Protein AF-A0A8X6I273-F1 (afdb_monomer_lite)

Radius of gyration: 18.35 Å; chains: 1; bounding box: 44×30×43 Å

Organism: Trichonephila clavata (NCBI:txid2740835)

Sequence (80 aa):
MIKGFYAYVYFTGEPPIRTYGCTKCSATFTRRYNLLRHAEKHKEIKELHACNFCNRTFSRKDSLKLHMKSHFDTMQNEEK

Structure (mmCIF, N/CA/C/O backbone):
data_AF-A0A8X6I273-F1
#
_entry.id   AF-A0A8X6I273-F1
#
loop_
_atom_site.group_PDB
_atom_site.id
_atom_site.type_symbol
_atom_site.label_atom_id
_atom_site.label_alt_id
_atom_site.label_comp_id
_atom_site.label_asym_id
_atom_site.label_entity_id
_atom_site.label_seq_id
_atom_site.pdbx_PDB_ins_code
_atom_site.Cartn_x
_atom_site.Cartn_y
_atom_site.Cartn_z
_atom_site.occupancy
_atom_site.B_iso_or_equiv
_atom_site.auth_seq_id
_atom_site.auth_comp_id
_atom_site.auth_asym_id
_atom_site.auth_atom_id
_atom_site.pdbx_PDB_model_num
ATOM 1 N N . MET A 1 1 ? -3.826 -17.422 -12.474 1.00 42.88 1 MET A N 1
ATOM 2 C CA . MET A 1 1 ? -2.374 -17.169 -12.308 1.00 42.88 1 MET A CA 1
ATOM 3 C C . MET A 1 1 ? -2.068 -15.767 -12.823 1.00 42.88 1 MET A C 1
ATOM 5 O O . MET A 1 1 ? -2.405 -15.482 -13.964 1.00 42.88 1 MET A O 1
ATOM 9 N N . ILE A 1 2 ? -1.520 -14.870 -11.997 1.00 47.06 2 ILE A N 1
ATOM 10 C CA . ILE A 1 2 ? -1.194 -13.495 -12.420 1.00 47.06 2 ILE A CA 1
ATOM 11 C C . ILE A 1 2 ? 0.171 -13.545 -13.116 1.00 47.06 2 ILE A C 1
ATOM 13 O O . ILE A 1 2 ? 1.188 -13.769 -12.463 1.00 47.06 2 ILE A O 1
ATOM 17 N N . LYS A 1 3 ? 0.185 -13.409 -14.446 1.00 51.06 3 LYS A N 1
ATOM 18 C CA . LYS A 1 3 ? 1.415 -13.366 -15.245 1.00 51.06 3 LYS A CA 1
ATOM 19 C C . LYS A 1 3 ? 2.012 -11.962 -15.113 1.00 51.06 3 LYS A C 1
ATOM 21 O O . LYS A 1 3 ? 1.415 -11.002 -15.587 1.00 51.06 3 LYS A O 1
ATOM 26 N N . GLY A 1 4 ? 3.130 -11.840 -14.403 1.00 56.28 4 GLY A N 1
ATOM 27 C CA . GLY A 1 4 ? 3.999 -10.663 -14.460 1.00 56.28 4 GLY A CA 1
ATOM 28 C C . GLY A 1 4 ? 5.092 -10.895 -15.499 1.00 56.28 4 GLY A C 1
ATOM 29 O O . GLY A 1 4 ? 5.523 -12.034 -15.675 1.00 56.28 4 GLY A O 1
ATOM 30 N N . PHE A 1 5 ? 5.527 -9.841 -16.179 1.00 67.56 5 PHE A N 1
ATOM 31 C CA . PHE A 1 5 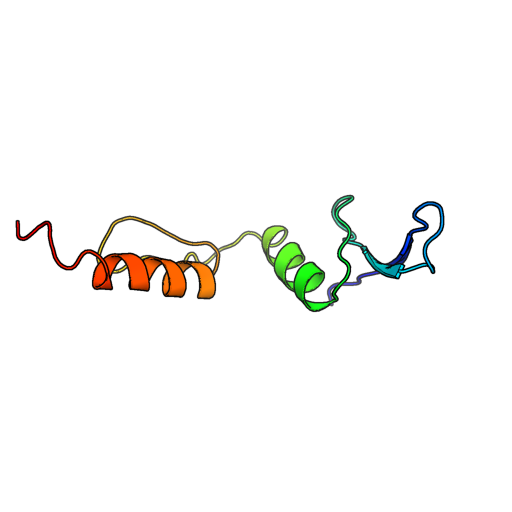? 6.685 -9.880 -17.075 1.00 67.56 5 PHE A CA 1
ATOM 32 C C . PHE A 1 5 ? 7.884 -9.208 -16.392 1.00 67.56 5 PHE A C 1
ATOM 34 O O . PHE A 1 5 ? 7.721 -8.276 -15.599 1.00 67.56 5 PHE A O 1
ATOM 41 N N . TYR A 1 6 ? 9.079 -9.728 -16.665 1.00 68.94 6 TYR A N 1
ATOM 42 C CA . TYR A 1 6 ? 10.338 -9.179 -16.176 1.00 68.94 6 TYR A CA 1
ATOM 43 C C . TYR A 1 6 ? 10.860 -8.146 -17.170 1.00 68.94 6 TYR A C 1
ATOM 45 O O . TYR A 1 6 ? 11.168 -8.507 -18.299 1.00 68.94 6 TYR A O 1
ATOM 53 N N . ALA A 1 7 ? 11.012 -6.897 -16.743 1.00 68.12 7 ALA A N 1
ATOM 54 C CA . ALA A 1 7 ? 11.612 -5.844 -17.555 1.00 68.12 7 ALA A CA 1
ATOM 55 C C . ALA A 1 7 ? 12.973 -5.440 -16.980 1.00 68.12 7 ALA A C 1
ATOM 57 O O . ALA A 1 7 ? 13.198 -5.533 -15.773 1.00 68.12 7 ALA A O 1
ATOM 58 N N . TYR A 1 8 ? 13.871 -4.955 -17.827 1.00 67.06 8 TYR A N 1
ATOM 59 C CA . TYR A 1 8 ? 15.081 -4.260 -17.398 1.00 67.06 8 TYR A CA 1
ATOM 60 C C . TYR A 1 8 ? 14.914 -2.790 -17.751 1.00 67.06 8 TYR A C 1
ATOM 62 O O . TYR A 1 8 ? 14.531 -2.471 -18.875 1.00 67.06 8 TYR A O 1
ATOM 70 N N . VAL A 1 9 ? 15.152 -1.909 -16.784 1.00 67.31 9 VAL A N 1
ATOM 71 C CA . VAL A 1 9 ? 15.153 -0.461 -17.017 1.00 67.31 9 VAL A CA 1
ATOM 72 C C . VAL A 1 9 ? 16.567 0.065 -16.817 1.00 67.31 9 VAL A C 1
ATOM 74 O O . VAL A 1 9 ? 17.278 -0.369 -15.907 1.00 67.31 9 VAL A O 1
ATOM 77 N N . TYR A 1 10 ? 16.973 0.964 -17.708 1.00 64.56 10 TYR A N 1
ATOM 78 C CA . TYR A 1 10 ? 18.307 1.548 -17.757 1.00 64.56 10 TYR A CA 1
ATOM 79 C C . TYR A 1 10 ? 18.189 3.008 -17.324 1.00 64.56 10 TYR A C 1
ATOM 81 O O . TYR A 1 10 ? 17.547 3.803 -18.008 1.00 64.56 10 TYR A O 1
ATOM 89 N N . PHE A 1 11 ? 18.779 3.348 -16.183 1.00 62.94 11 PHE A N 1
ATOM 90 C CA . PHE A 1 11 ? 18.973 4.734 -15.765 1.00 62.94 11 PHE A CA 1
ATOM 91 C C . PHE A 1 11 ? 20.423 5.110 -16.078 1.00 62.94 11 PHE A C 1
ATOM 93 O O . PHE A 1 11 ? 21.327 4.288 -15.925 1.00 62.94 11 PHE A O 1
ATOM 100 N N . THR A 1 12 ? 20.646 6.307 -16.619 1.00 64.50 12 THR A N 1
ATOM 101 C CA . THR A 1 12 ? 21.950 6.740 -17.144 1.00 64.50 12 THR A CA 1
ATOM 102 C C . THR A 1 12 ? 23.043 6.620 -16.080 1.00 64.50 12 THR A C 1
ATOM 104 O O . THR A 1 12 ? 23.038 7.376 -15.113 1.00 64.50 12 THR A O 1
ATOM 107 N N . GLY A 1 13 ? 23.977 5.683 -16.278 1.00 68.38 13 GLY A N 1
ATOM 108 C CA . GLY A 1 13 ? 25.154 5.482 -15.424 1.00 68.38 13 GLY A CA 1
ATOM 109 C C . GLY A 1 13 ? 25.043 4.381 -14.362 1.00 68.38 13 GLY A C 1
ATOM 110 O O . GLY A 1 13 ? 26.045 4.092 -13.715 1.00 68.38 13 GLY A O 1
ATOM 111 N N . GLU A 1 14 ? 23.884 3.732 -14.199 1.00 69.62 14 GLU A N 1
ATOM 112 C CA . GLU A 1 14 ? 23.680 2.662 -13.209 1.00 69.62 14 GLU A CA 1
ATOM 113 C C . GLU A 1 14 ? 23.487 1.278 -13.859 1.00 69.62 14 GLU A C 1
ATOM 115 O O . GLU A 1 14 ? 22.969 1.176 -14.978 1.00 69.62 14 GLU A O 1
ATOM 120 N N . PRO A 1 15 ? 23.887 0.183 -13.178 1.00 74.75 15 PRO A N 1
ATOM 121 C CA . PRO A 1 15 ? 23.645 -1.168 -13.669 1.00 74.75 15 PRO A CA 1
ATOM 122 C C . PRO A 1 15 ? 22.139 -1.423 -13.848 1.00 74.75 15 PRO A C 1
ATOM 124 O O . PRO A 1 15 ? 21.330 -0.971 -13.033 1.00 74.75 15 PRO A O 1
ATOM 127 N N . PRO A 1 16 ? 21.737 -2.170 -14.893 1.00 75.62 16 PRO A N 1
ATOM 128 C CA . PRO A 1 16 ? 20.332 -2.372 -15.212 1.00 75.62 16 PRO A CA 1
ATOM 129 C C . PRO A 1 16 ? 19.611 -3.057 -14.055 1.00 75.62 16 PRO A C 1
ATOM 131 O O . PRO A 1 16 ? 19.963 -4.165 -13.637 1.00 75.62 16 PRO A O 1
ATOM 134 N N . ILE A 1 17 ? 18.553 -2.418 -13.561 1.00 81.25 17 ILE A N 1
ATOM 135 C CA . ILE A 1 17 ? 17.739 -2.988 -12.494 1.00 81.25 17 ILE A CA 1
ATOM 136 C C . ILE A 1 17 ? 16.639 -3.857 -13.099 1.00 81.25 17 ILE A C 1
ATOM 138 O O . ILE A 1 17 ? 15.877 -3.446 -13.980 1.00 81.25 17 ILE A O 1
ATOM 142 N N . ARG A 1 18 ? 16.542 -5.096 -12.609 1.00 83.88 18 ARG A N 1
ATOM 143 C CA . ARG A 1 18 ? 15.426 -5.977 -12.949 1.00 83.88 18 ARG A CA 1
ATOM 144 C C . ARG A 1 18 ? 14.166 -5.468 -12.257 1.00 83.88 18 ARG A C 1
ATOM 146 O O . ARG A 1 18 ? 14.130 -5.285 -11.042 1.00 83.88 18 ARG A O 1
ATOM 153 N N . THR A 1 19 ? 13.111 -5.309 -13.035 1.00 88.00 19 THR A N 1
ATOM 154 C CA . THR A 1 19 ? 11.803 -4.848 -12.589 1.00 88.00 19 THR A CA 1
ATOM 155 C C . THR A 1 19 ? 10.700 -5.815 -13.009 1.00 88.00 19 THR A C 1
ATOM 157 O O . THR A 1 19 ? 10.891 -6.738 -13.802 1.00 88.00 19 THR A O 1
ATOM 160 N N . TYR A 1 20 ? 9.535 -5.623 -12.408 1.00 88.56 20 TYR A N 1
ATOM 161 C CA . TYR A 1 20 ? 8.346 -6.444 -12.531 1.00 88.56 20 TYR A CA 1
ATOM 162 C C . TYR A 1 20 ? 7.216 -5.558 -13.051 1.00 88.56 20 TYR A C 1
ATOM 164 O O . TYR A 1 20 ? 6.769 -4.652 -12.342 1.00 88.56 20 TYR A O 1
ATOM 172 N N . GLY A 1 21 ? 6.772 -5.809 -14.280 1.00 88.94 21 GLY A N 1
ATOM 173 C CA . GLY A 1 21 ? 5.704 -5.049 -14.928 1.00 88.94 21 GLY A CA 1
ATOM 174 C C . GLY A 1 21 ? 4.318 -5.626 -14.646 1.00 88.94 21 GLY A C 1
ATOM 175 O O . GLY A 1 21 ? 4.136 -6.849 -14.593 1.00 88.94 21 GLY A O 1
ATOM 176 N N . CYS A 1 22 ? 3.328 -4.747 -14.483 1.00 89.06 22 CYS A N 1
ATOM 177 C CA . CYS A 1 22 ? 1.921 -5.132 -14.496 1.00 89.06 22 CYS A CA 1
ATOM 178 C C . CYS A 1 22 ? 1.445 -5.388 -15.931 1.00 89.06 22 CYS A C 1
ATOM 180 O O . CYS A 1 22 ? 1.821 -4.688 -16.858 1.00 89.06 22 CYS A O 1
ATOM 182 N N . THR A 1 23 ? 0.592 -6.394 -16.121 1.00 86.69 23 THR A N 1
ATOM 183 C CA . THR A 1 23 ? 0.010 -6.724 -17.435 1.00 86.69 23 THR A CA 1
ATOM 184 C C . THR A 1 23 ? -1.320 -6.027 -17.707 1.00 86.69 23 THR A C 1
ATOM 186 O O . THR A 1 23 ? -1.855 -6.136 -18.805 1.00 86.69 23 THR A O 1
ATOM 189 N N . LYS A 1 24 ? -1.877 -5.332 -16.709 1.00 87.31 24 LYS A N 1
ATOM 190 C CA . LYS A 1 24 ? -3.148 -4.598 -16.812 1.00 87.31 24 LYS A CA 1
ATOM 191 C C . LYS A 1 24 ? -2.962 -3.085 -16.931 1.00 87.31 24 LYS A C 1
ATOM 193 O O . LYS A 1 24 ? -3.892 -2.399 -17.332 1.00 87.31 24 LYS A O 1
ATOM 198 N N . CYS A 1 25 ? -1.784 -2.565 -16.597 1.00 88.50 25 CYS A N 1
ATOM 199 C CA . CYS A 1 25 ? -1.433 -1.154 -16.740 1.00 88.50 25 CYS A CA 1
ATOM 200 C C . CYS A 1 25 ? 0.089 -0.992 -16.854 1.00 88.50 25 CYS A C 1
ATOM 202 O O . CYS A 1 25 ? 0.832 -1.938 -16.609 1.00 88.50 25 CYS A O 1
ATOM 204 N N . SER A 1 26 ? 0.565 0.219 -17.139 1.00 88.44 26 SER A N 1
ATOM 205 C CA . SER A 1 26 ? 1.994 0.516 -17.340 1.00 88.44 26 SER A CA 1
ATOM 206 C C . SER A 1 26 ? 2.826 0.604 -16.047 1.00 88.44 26 SER A C 1
ATOM 208 O O . SER A 1 26 ? 3.948 1.108 -16.058 1.00 88.44 26 SER A O 1
ATOM 210 N N . ALA A 1 27 ? 2.290 0.152 -14.908 1.00 88.06 27 ALA A N 1
ATOM 211 C CA . ALA A 1 27 ? 2.989 0.222 -13.629 1.00 88.06 27 ALA A CA 1
ATOM 212 C C . ALA A 1 27 ? 4.130 -0.804 -13.552 1.00 88.06 27 ALA A C 1
ATOM 214 O O . ALA A 1 27 ? 3.945 -1.989 -13.841 1.00 88.06 27 ALA A O 1
ATOM 215 N N . THR A 1 28 ? 5.294 -0.347 -13.087 1.00 90.62 28 THR A N 1
ATOM 216 C CA . THR A 1 28 ? 6.516 -1.150 -12.971 1.00 90.62 28 THR A CA 1
ATOM 217 C C . THR A 1 28 ? 7.065 -1.081 -11.548 1.00 90.62 28 THR A C 1
ATOM 219 O O . THR A 1 28 ? 7.015 -0.036 -10.902 1.00 90.62 28 THR A O 1
ATOM 222 N N . PHE A 1 29 ? 7.578 -2.202 -11.038 1.00 89.38 29 PHE A N 1
ATOM 223 C CA . PHE A 1 29 ? 8.025 -2.334 -9.650 1.00 89.38 29 PHE A CA 1
ATOM 224 C C . PHE A 1 29 ? 9.404 -2.980 -9.568 1.00 89.38 29 PHE A C 1
ATOM 226 O O . PHE A 1 29 ? 9.678 -3.952 -10.257 1.00 89.38 29 PHE A O 1
ATOM 233 N N . THR A 1 30 ? 10.259 -2.534 -8.653 1.00 90.56 30 THR A N 1
ATOM 234 C CA . THR A 1 30 ? 11.583 -3.150 -8.425 1.00 90.56 30 THR A CA 1
ATOM 235 C C . THR A 1 30 ? 11.513 -4.480 -7.670 1.00 90.56 30 THR A C 1
ATOM 237 O O . THR A 1 30 ? 12.457 -5.264 -7.684 1.00 90.56 30 THR A O 1
ATOM 240 N N . ARG A 1 31 ? 10.386 -4.776 -7.005 1.00 89.12 31 ARG A N 1
ATOM 241 C CA . ARG A 1 31 ? 10.205 -5.994 -6.199 1.00 89.12 31 ARG A CA 1
ATOM 242 C C . ARG A 1 31 ? 8.924 -6.734 -6.575 1.00 89.12 31 ARG A C 1
ATOM 244 O O . ARG A 1 31 ? 7.864 -6.122 -6.699 1.00 89.12 31 ARG A O 1
ATOM 251 N N . ARG A 1 32 ? 8.998 -8.068 -6.652 1.00 87.50 32 ARG A N 1
ATOM 252 C CA . ARG A 1 32 ? 7.867 -8.941 -7.021 1.00 87.50 32 ARG A CA 1
ATOM 253 C C . ARG A 1 32 ? 6.650 -8.759 -6.116 1.00 87.50 32 ARG A C 1
ATOM 255 O O . ARG A 1 32 ? 5.531 -8.682 -6.610 1.00 87.50 32 ARG A O 1
ATOM 262 N N . TYR A 1 33 ? 6.855 -8.676 -4.800 1.00 88.69 33 TYR A N 1
ATOM 263 C CA . TYR A 1 33 ? 5.743 -8.538 -3.853 1.00 88.69 33 TYR A CA 1
ATOM 264 C C . TYR A 1 33 ? 4.967 -7.226 -4.057 1.00 88.69 33 TYR A C 1
ATOM 266 O O . TYR A 1 33 ? 3.756 -7.195 -3.855 1.00 88.69 33 TYR A O 1
ATOM 274 N N . ASN A 1 34 ? 5.635 -6.159 -4.517 1.00 91.12 34 ASN A N 1
ATOM 275 C CA . ASN A 1 34 ? 4.977 -4.892 -4.827 1.00 91.12 34 ASN A CA 1
ATOM 276 C C . ASN A 1 34 ? 4.065 -5.021 -6.048 1.00 91.12 34 ASN A C 1
ATOM 278 O O . ASN A 1 34 ? 2.947 -4.513 -6.006 1.00 91.12 34 ASN A O 1
ATOM 282 N N . LEU A 1 35 ? 4.505 -5.744 -7.086 1.00 91.06 35 LEU A N 1
ATOM 283 C CA . LEU A 1 35 ? 3.661 -6.062 -8.239 1.00 91.06 35 LEU A CA 1
ATOM 284 C C . LEU A 1 35 ? 2.445 -6.902 -7.826 1.00 91.06 35 LEU A C 1
ATOM 286 O O . LEU A 1 35 ? 1.333 -6.602 -8.247 1.00 91.06 35 LEU A O 1
ATOM 290 N N . LEU A 1 36 ? 2.641 -7.937 -7.002 1.00 88.06 36 LEU A N 1
ATOM 291 C CA . LEU A 1 36 ? 1.542 -8.798 -6.548 1.00 88.06 36 LEU A CA 1
ATOM 292 C C . LEU A 1 36 ? 0.481 -7.995 -5.796 1.00 88.06 36 LEU A C 1
ATOM 294 O O . LEU A 1 36 ? -0.691 -8.055 -6.151 1.00 88.06 36 LEU A O 1
ATOM 298 N N . ARG A 1 37 ? 0.914 -7.174 -4.838 1.00 88.19 37 ARG A N 1
ATOM 299 C CA . ARG A 1 37 ? 0.042 -6.266 -4.090 1.00 88.19 37 ARG A CA 1
ATOM 300 C C . ARG A 1 37 ? -0.650 -5.243 -4.988 1.00 88.19 37 ARG A C 1
ATOM 302 O O . ARG A 1 37 ? -1.812 -4.913 -4.799 1.00 88.19 37 ARG A O 1
ATOM 309 N N . HIS A 1 38 ? 0.065 -4.694 -5.965 1.00 90.00 38 HIS A N 1
ATOM 310 C CA . HIS A 1 38 ? -0.537 -3.788 -6.936 1.00 90.00 38 HIS A CA 1
ATOM 311 C C . HIS A 1 38 ? -1.627 -4.491 -7.755 1.00 90.00 38 HIS A C 1
ATOM 313 O O . HIS A 1 38 ? -2.690 -3.917 -7.967 1.00 90.00 38 HIS A O 1
ATOM 319 N N . ALA A 1 39 ? -1.392 -5.739 -8.166 1.00 87.12 39 ALA A N 1
ATOM 320 C CA . ALA A 1 39 ? -2.345 -6.518 -8.944 1.00 87.12 39 ALA A CA 1
ATOM 321 C C . ALA A 1 39 ? -3.640 -6.841 -8.181 1.00 87.12 39 ALA A C 1
ATOM 323 O O . ALA A 1 39 ? -4.662 -7.086 -8.817 1.00 87.12 39 ALA A 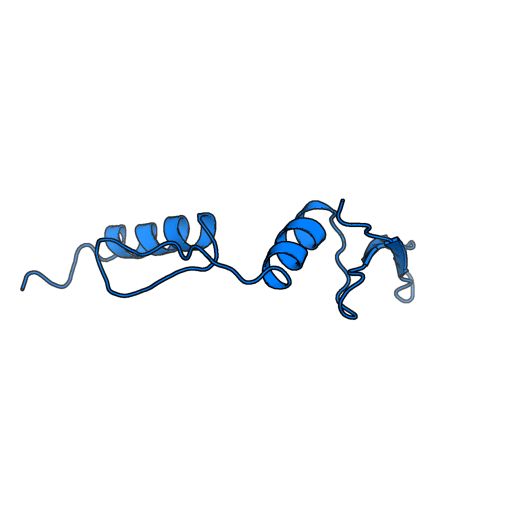O 1
ATOM 324 N N . GLU A 1 40 ? -3.629 -6.799 -6.846 1.00 84.69 40 GLU A N 1
ATOM 325 C CA . GLU A 1 40 ? -4.849 -6.898 -6.034 1.00 84.69 40 GLU A CA 1
ATOM 326 C C . GLU A 1 40 ? -5.799 -5.725 -6.270 1.00 84.69 40 GLU A C 1
ATOM 328 O O . GLU A 1 40 ? -7.000 -5.924 -6.191 1.00 84.69 40 GLU A O 1
ATOM 333 N N . LYS A 1 41 ? -5.296 -4.539 -6.642 1.00 83.69 41 LYS A N 1
ATOM 334 C CA . LYS A 1 41 ? -6.143 -3.379 -6.975 1.00 83.69 41 LYS A CA 1
ATOM 335 C C . LYS A 1 41 ? -6.890 -3.529 -8.298 1.00 83.69 41 LYS A C 1
ATOM 337 O O . LYS A 1 41 ? -7.897 -2.868 -8.500 1.00 83.69 41 LYS A O 1
ATOM 342 N N . HIS A 1 42 ? -6.369 -4.355 -9.207 1.00 85.38 42 HIS A N 1
ATOM 343 C CA . HIS A 1 42 ? -7.041 -4.680 -10.472 1.00 85.38 42 HIS A CA 1
ATOM 344 C C . HIS A 1 42 ? -8.128 -5.737 -10.292 1.00 85.38 42 HIS A C 1
ATOM 346 O O . HIS A 1 42 ? -8.942 -5.935 -11.188 1.00 85.38 42 HIS A O 1
ATOM 352 N N . LYS A 1 43 ? -8.121 -6.447 -9.162 1.00 79.25 43 LYS A N 1
ATOM 353 C CA . LYS A 1 43 ? -9.267 -7.240 -8.735 1.00 79.25 43 LYS A CA 1
ATOM 354 C C . LYS A 1 43 ? -10.207 -6.272 -8.031 1.00 79.25 43 LYS A C 1
ATOM 356 O O . LYS A 1 43 ? -9.746 -5.474 -7.222 1.00 79.25 43 LYS A O 1
ATOM 361 N N . GLU A 1 44 ? -11.495 -6.319 -8.340 1.00 70.31 44 GLU A N 1
ATOM 362 C CA . GLU A 1 44 ? -12.492 -5.568 -7.577 1.00 70.31 44 GLU A CA 1
ATOM 363 C C . GLU A 1 44 ? -12.322 -5.927 -6.095 1.00 70.31 44 GLU A C 1
ATOM 365 O O . GLU A 1 44 ? -12.503 -7.084 -5.702 1.00 70.31 44 GLU A O 1
ATOM 370 N N . ILE A 1 45 ? -11.849 -4.968 -5.291 1.00 71.81 45 ILE A N 1
ATOM 371 C CA . ILE A 1 45 ? -11.575 -5.185 -3.869 1.00 71.81 45 ILE A CA 1
ATOM 372 C C . ILE A 1 45 ? -12.933 -5.327 -3.190 1.00 71.81 45 ILE A C 1
ATOM 374 O O . ILE A 1 45 ? -13.568 -4.339 -2.835 1.00 71.81 45 ILE A O 1
ATOM 378 N N . LYS A 1 46 ? -13.390 -6.573 -3.080 1.00 65.94 46 LYS A N 1
ATOM 379 C CA . LYS A 1 46 ? -14.716 -6.906 -2.561 1.00 65.94 46 LYS A CA 1
ATOM 380 C C . LYS A 1 46 ? -14.815 -6.711 -1.049 1.00 65.94 46 LYS A C 1
ATOM 382 O O . LYS A 1 46 ? -15.856 -6.316 -0.549 1.00 65.94 46 LYS A O 1
ATOM 387 N N . GLU A 1 47 ? -13.712 -6.932 -0.342 1.00 74.62 47 GLU A N 1
ATOM 388 C CA . GLU A 1 47 ? -13.661 -6.871 1.115 1.00 74.62 47 GLU A CA 1
ATOM 389 C C . GLU A 1 47 ? -12.715 -5.748 1.547 1.00 74.62 47 GLU A C 1
ATOM 391 O O . GLU A 1 47 ? -11.493 -5.847 1.404 1.00 74.62 47 GLU A O 1
ATOM 396 N N . LEU A 1 48 ? -13.286 -4.657 2.059 1.00 86.12 48 LEU A N 1
ATOM 397 C CA . LEU A 1 48 ? -12.530 -3.599 2.719 1.00 86.12 48 LEU A CA 1
ATOM 398 C C . LEU A 1 48 ? -12.374 -3.928 4.204 1.00 86.12 48 LEU A C 1
ATOM 400 O O . LEU A 1 48 ? -13.261 -4.483 4.846 1.00 86.12 48 LEU A O 1
ATOM 404 N N . HIS A 1 49 ? -11.246 -3.534 4.775 1.00 88.06 49 HIS A N 1
ATOM 405 C CA . HIS A 1 49 ? -10.997 -3.648 6.202 1.00 88.06 49 HIS A CA 1
ATOM 406 C C . HIS A 1 49 ? -11.512 -2.394 6.909 1.00 88.06 49 HIS A C 1
ATOM 408 O O . HIS A 1 49 ? -10.902 -1.328 6.800 1.00 88.06 49 HIS A O 1
ATOM 414 N N . ALA A 1 50 ? -12.637 -2.513 7.607 1.00 90.00 50 ALA A N 1
ATOM 415 C CA . ALA A 1 50 ? -13.191 -1.432 8.412 1.00 90.00 50 ALA A CA 1
ATOM 416 C C . ALA A 1 50 ? -12.422 -1.261 9.730 1.00 90.00 50 ALA A C 1
ATOM 418 O O . ALA A 1 50 ? -11.935 -2.232 10.315 1.00 90.00 50 ALA A O 1
ATOM 419 N N . CYS A 1 51 ? -12.305 -0.016 10.187 1.00 91.50 51 CYS A N 1
ATOM 420 C CA . CYS A 1 51 ? -11.919 0.275 11.558 1.00 91.50 51 CYS A CA 1
ATOM 421 C C . CYS A 1 51 ? -13.125 0.081 12.485 1.00 91.50 51 CYS A C 1
ATOM 423 O O . CYS A 1 51 ? -14.240 0.458 12.146 1.00 91.50 51 CYS A O 1
ATOM 425 N N . ASN A 1 52 ? -12.893 -0.479 13.672 1.00 88.25 52 ASN A N 1
ATOM 426 C CA . ASN A 1 52 ? -13.950 -0.661 14.672 1.00 88.25 52 ASN A CA 1
ATOM 427 C C . ASN A 1 52 ? -14.169 0.587 15.543 1.00 88.25 52 ASN A C 1
ATOM 429 O O . ASN A 1 52 ? -15.141 0.642 16.285 1.00 88.25 52 ASN A O 1
ATOM 433 N N . PHE A 1 53 ? -13.262 1.565 15.475 1.00 87.31 53 PHE A N 1
ATOM 434 C CA . PHE A 1 53 ? -13.298 2.792 16.279 1.00 87.31 53 PHE A CA 1
ATOM 435 C C . PHE A 1 53 ? -13.717 4.026 15.470 1.00 87.31 53 PHE A C 1
ATOM 437 O O . PHE A 1 53 ? -13.984 5.075 16.043 1.00 87.31 53 PHE A O 1
ATOM 444 N N . CYS A 1 54 ? -13.757 3.934 14.138 1.00 89.88 54 CYS A N 1
ATOM 445 C CA . CYS A 1 54 ? -14.236 5.010 13.275 1.00 89.88 54 CYS A CA 1
ATOM 446 C C . CYS A 1 54 ? -14.747 4.466 11.936 1.00 89.88 54 CYS A C 1
ATOM 448 O O . CYS A 1 54 ? -14.428 3.349 11.542 1.00 89.88 54 CYS A O 1
ATOM 450 N N . ASN A 1 55 ? -15.455 5.295 11.167 1.00 87.38 55 ASN A N 1
ATOM 451 C CA . ASN A 1 55 ? -16.046 4.902 9.879 1.00 87.38 55 ASN A CA 1
ATOM 452 C C . ASN A 1 55 ? -15.036 4.820 8.713 1.00 87.38 55 ASN A C 1
ATOM 454 O O . ASN A 1 55 ? -15.423 4.881 7.545 1.00 87.38 55 ASN A O 1
ATOM 458 N N . ARG A 1 56 ? -13.729 4.714 8.994 1.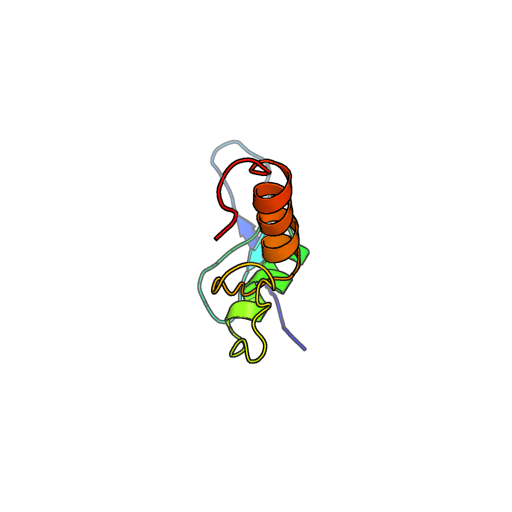00 89.00 56 ARG A N 1
ATOM 459 C CA . ARG A 1 56 ? -12.701 4.592 7.950 1.00 89.00 56 ARG A CA 1
ATOM 460 C C . ARG A 1 56 ? -12.557 3.143 7.502 1.00 89.00 56 ARG A C 1
ATOM 462 O O . ARG A 1 56 ? -12.428 2.230 8.316 1.00 89.00 56 ARG A O 1
ATOM 469 N N . THR A 1 57 ? -12.498 2.950 6.190 1.00 91.25 57 THR A N 1
ATOM 470 C CA . THR A 1 57 ? -12.253 1.654 5.556 1.00 91.25 57 THR A CA 1
ATOM 471 C C . THR A 1 57 ? -10.937 1.673 4.788 1.00 91.25 57 THR A C 1
ATOM 473 O O . THR A 1 57 ? -10.507 2.693 4.248 1.00 91.25 57 THR A O 1
ATOM 476 N N . PHE A 1 58 ? -10.264 0.526 4.756 1.00 89.62 58 PHE A N 1
ATOM 477 C CA . PHE A 1 58 ? -8.948 0.380 4.151 1.00 89.62 58 PHE A CA 1
ATOM 478 C C . PHE A 1 58 ? -8.950 -0.785 3.172 1.00 89.62 58 PHE A C 1
ATOM 480 O O . PHE A 1 58 ? -9.390 -1.884 3.489 1.00 89.62 58 PHE A O 1
ATOM 487 N N . SER A 1 59 ? -8.357 -0.585 1.998 1.00 86.69 59 SER A N 1
ATOM 488 C CA . SER A 1 59 ? -8.166 -1.653 1.006 1.00 86.69 59 SER A CA 1
ATOM 489 C C . SER A 1 59 ? -7.160 -2.723 1.433 1.00 86.69 59 SER A C 1
ATOM 491 O O . SER A 1 59 ? -6.999 -3.727 0.746 1.00 86.69 59 SER A O 1
ATOM 493 N N . ARG A 1 60 ? -6.424 -2.499 2.529 1.00 86.88 60 ARG A N 1
ATOM 494 C CA . ARG A 1 60 ? -5.330 -3.365 2.972 1.00 86.88 60 ARG A CA 1
ATOM 495 C C . ARG A 1 60 ? -5.266 -3.477 4.489 1.00 86.88 60 ARG A C 1
ATOM 497 O O . ARG A 1 60 ? -5.360 -2.479 5.205 1.00 86.88 60 ARG A O 1
ATOM 504 N N . LYS A 1 61 ? -4.989 -4.690 4.969 1.00 88.12 61 LYS A N 1
ATOM 505 C CA . LYS A 1 61 ? -4.864 -5.003 6.399 1.00 88.12 61 LYS A CA 1
ATOM 506 C C . LYS A 1 61 ? -3.713 -4.265 7.086 1.00 88.12 61 LYS A C 1
ATOM 508 O O . LYS A 1 61 ? -3.848 -3.862 8.236 1.00 88.12 61 LYS A O 1
ATOM 513 N N . ASP A 1 62 ? -2.579 -4.077 6.412 1.00 89.75 62 ASP A N 1
ATOM 514 C CA . ASP A 1 62 ? -1.443 -3.353 6.992 1.00 89.75 62 ASP A CA 1
ATOM 515 C C . ASP A 1 62 ? -1.723 -1.852 7.125 1.00 89.75 62 ASP A C 1
ATOM 517 O O . ASP A 1 62 ? -1.311 -1.244 8.110 1.00 89.75 62 ASP A O 1
ATOM 521 N N . SER A 1 63 ? -2.493 -1.280 6.194 1.00 90.88 63 SER A N 1
ATOM 522 C CA . SER A 1 63 ? -2.989 0.093 6.305 1.00 90.88 63 SER A CA 1
ATOM 523 C C . SER A 1 63 ? -3.941 0.253 7.491 1.00 90.88 63 SER A C 1
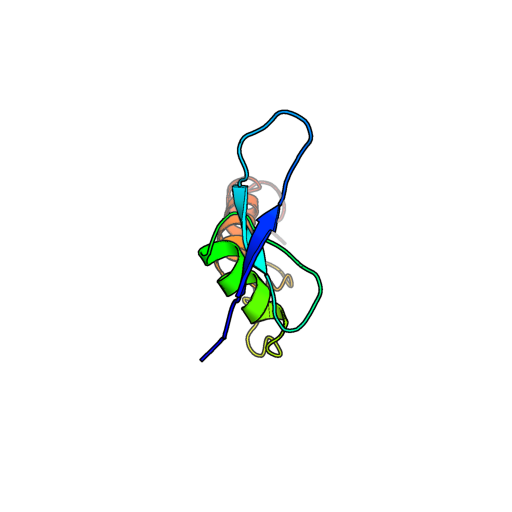ATOM 525 O O . SER A 1 63 ? -3.757 1.187 8.266 1.00 90.88 63 SER A O 1
ATOM 527 N N . LEU A 1 64 ? -4.871 -0.691 7.701 1.00 92.31 64 LEU A N 1
ATOM 528 C CA . LEU A 1 64 ? -5.696 -0.716 8.914 1.00 92.31 64 LEU A CA 1
ATOM 529 C C . LEU A 1 64 ? -4.822 -0.832 10.171 1.00 92.31 64 LEU A C 1
ATOM 531 O O . LEU A 1 64 ? -4.989 -0.057 11.100 1.00 92.31 64 LEU A O 1
ATOM 535 N N . LYS A 1 65 ? -3.845 -1.747 10.207 1.00 91.31 65 LYS A N 1
ATOM 536 C CA . LYS A 1 65 ? -2.961 -1.926 11.374 1.00 91.31 65 LYS A CA 1
ATOM 537 C C . LYS A 1 65 ? -2.162 -0.663 11.707 1.00 91.31 65 LYS A C 1
ATOM 539 O O . LYS A 1 65 ? -1.971 -0.364 12.882 1.00 91.31 65 LYS A O 1
ATOM 544 N N . LEU A 1 66 ? -1.673 0.057 10.696 1.00 91.38 66 LEU A N 1
ATOM 545 C CA . LEU A 1 66 ? -0.992 1.336 10.892 1.00 91.38 66 LEU A CA 1
ATOM 546 C C . LEU A 1 66 ? -1.966 2.394 11.418 1.00 91.38 66 LEU A C 1
ATOM 548 O O . LEU A 1 66 ? -1.649 3.076 12.382 1.00 91.38 66 LEU A O 1
ATOM 552 N N . HIS A 1 67 ? -3.157 2.484 10.825 1.00 91.25 67 HIS A N 1
ATOM 553 C CA . HIS A 1 67 ? -4.208 3.381 11.292 1.00 91.25 67 HIS A CA 1
ATOM 554 C C . HIS A 1 67 ? -4.617 3.093 12.740 1.00 91.25 67 HIS A C 1
ATOM 556 O O . HIS A 1 67 ? -4.766 4.019 13.522 1.00 91.25 67 HIS A O 1
ATOM 562 N N . MET A 1 68 ? -4.708 1.827 13.145 1.00 90.00 68 MET A N 1
ATOM 563 C CA . MET A 1 68 ? -5.001 1.468 14.531 1.00 90.00 68 MET A CA 1
ATOM 564 C C . MET A 1 68 ? -3.991 2.058 15.513 1.00 90.00 68 MET A C 1
ATOM 566 O O . MET A 1 68 ? -4.376 2.436 16.611 1.00 90.00 68 MET A O 1
ATOM 570 N N . LYS A 1 69 ? -2.718 2.211 15.121 1.00 89.62 69 LYS A N 1
ATOM 571 C CA . LYS A 1 69 ? -1.733 2.892 15.968 1.00 89.62 69 LYS A CA 1
ATOM 572 C C . LYS A 1 69 ? -2.088 4.352 16.209 1.00 89.62 69 LYS A C 1
ATOM 574 O O . LYS A 1 69 ? -1.817 4.816 17.302 1.00 89.62 69 LYS A O 1
ATOM 579 N N . SER A 1 70 ? -2.714 5.047 15.252 1.00 86.75 70 SER A N 1
ATOM 580 C CA . SER A 1 70 ? -3.145 6.427 15.488 1.00 86.75 70 SER A CA 1
ATOM 581 C C . SER A 1 70 ? -4.204 6.489 16.579 1.00 86.75 70 SER A C 1
ATOM 583 O O . SER A 1 70 ? -4.126 7.383 17.393 1.00 86.75 70 SER A O 1
ATOM 585 N N . HIS A 1 71 ? -5.123 5.521 16.666 1.00 84.81 71 HIS A N 1
ATOM 586 C CA . HIS A 1 71 ? -6.091 5.466 17.771 1.00 84.81 71 HIS A CA 1
ATOM 587 C C . HIS A 1 71 ? -5.436 5.254 19.144 1.00 84.81 71 HIS A C 1
ATOM 589 O O . HIS A 1 71 ? -5.939 5.761 20.139 1.00 84.81 71 HIS A O 1
ATOM 595 N N . PHE A 1 72 ? -4.324 4.517 19.207 1.00 76.44 72 PHE A N 1
ATOM 596 C CA . PHE A 1 72 ? -3.579 4.319 20.455 1.00 76.44 72 PHE A CA 1
ATOM 597 C C . PHE A 1 72 ? -2.646 5.495 20.787 1.00 76.44 72 PHE A C 1
ATOM 599 O O . PHE A 1 72 ? -2.448 5.791 21.959 1.00 76.44 72 PHE A O 1
ATOM 606 N N . ASP A 1 73 ? -2.101 6.168 19.772 1.00 64.88 73 ASP A N 1
ATOM 607 C CA . ASP A 1 73 ? -1.265 7.370 19.908 1.00 64.88 73 ASP A CA 1
ATOM 608 C C . ASP A 1 73 ? -2.114 8.612 20.249 1.00 64.88 73 ASP A C 1
ATOM 610 O O . ASP A 1 73 ? -1.670 9.501 20.968 1.00 64.88 73 ASP A O 1
ATOM 614 N N . THR A 1 74 ? -3.381 8.638 19.815 1.00 52.66 74 THR A N 1
ATOM 615 C CA . THR A 1 74 ? -4.384 9.660 20.153 1.00 52.66 74 THR A CA 1
ATOM 616 C C . THR A 1 74 ? -5.345 9.207 21.253 1.00 52.66 74 THR A C 1
ATOM 618 O O . THR A 1 74 ? -6.526 9.537 21.207 1.00 52.66 74 THR A O 1
ATOM 621 N N . MET A 1 75 ? -4.874 8.507 22.290 1.00 49.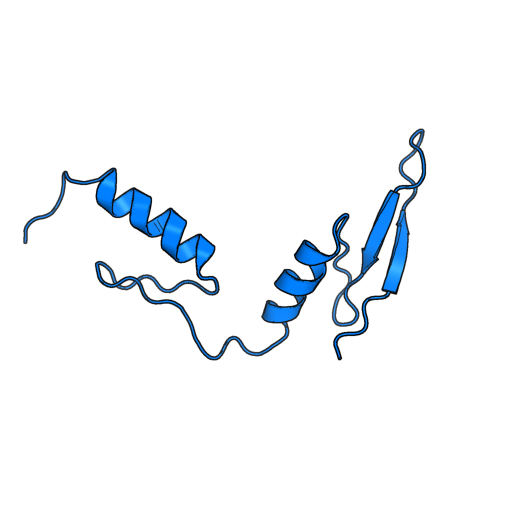09 75 MET A N 1
ATOM 622 C CA . MET A 1 75 ? -5.649 8.301 23.532 1.00 49.09 75 MET A CA 1
ATOM 623 C C . MET A 1 75 ? -5.863 9.610 24.335 1.00 49.09 75 MET A C 1
ATOM 625 O O . MET A 1 75 ? -5.954 9.586 25.558 1.00 49.09 75 MET A O 1
ATOM 629 N N . GLN A 1 76 ? -5.963 10.757 23.655 1.00 46.72 76 GLN A N 1
ATOM 630 C CA . GLN A 1 76 ? -6.655 11.954 24.117 1.00 46.72 76 GLN A CA 1
ATOM 631 C C . GLN A 1 76 ? -7.553 12.44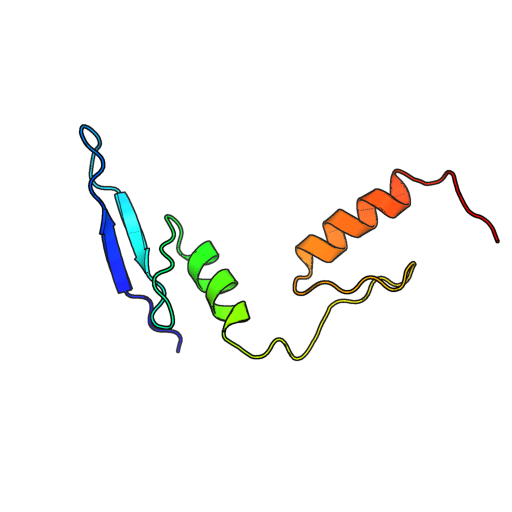0 22.975 1.00 46.72 76 GLN A C 1
ATOM 633 O O . GLN A 1 76 ? -7.050 12.747 21.894 1.00 46.72 76 GLN A O 1
ATOM 638 N N . ASN A 1 77 ? -8.851 12.547 23.262 1.00 44.50 77 ASN A N 1
ATOM 639 C CA . ASN A 1 77 ? -9.955 12.985 22.395 1.00 44.50 77 ASN A CA 1
ATOM 640 C C . ASN A 1 77 ? -10.549 11.824 21.563 1.00 44.50 77 ASN A C 1
ATOM 642 O O . ASN A 1 77 ? -9.927 11.341 20.627 1.00 44.50 77 ASN A O 1
ATOM 646 N N . GLU A 1 78 ? -11.749 11.307 21.822 1.00 39.88 78 GLU A N 1
ATOM 647 C CA . GLU A 1 78 ? -12.899 11.855 22.542 1.00 39.88 78 GLU A CA 1
ATOM 648 C C . GLU A 1 78 ? -13.677 10.700 23.190 1.00 39.88 78 GLU A C 1
ATOM 650 O O . GLU A 1 78 ? -14.110 9.765 22.519 1.00 39.88 78 GLU A O 1
ATOM 655 N N . GLU A 1 79 ? -13.868 10.786 24.507 1.00 44.25 79 GLU A N 1
ATOM 656 C CA . GLU A 1 79 ? -15.092 10.302 25.134 1.00 44.25 79 GLU A CA 1
ATOM 657 C C . GLU A 1 79 ? -16.223 11.239 24.692 1.00 44.25 79 GLU A C 1
ATOM 659 O O . GLU A 1 79 ? -16.295 12.373 25.174 1.00 44.25 79 GLU A O 1
ATOM 664 N N . LYS A 1 80 ? -17.087 10.792 23.777 1.00 34.88 80 LYS A N 1
ATOM 665 C CA . LYS A 1 80 ? -18.524 11.099 23.806 1.00 34.88 80 LYS A CA 1
ATOM 666 C C . LYS A 1 80 ? -19.318 10.296 22.787 1.00 34.88 80 LYS A C 1
ATOM 668 O O . LYS A 1 80 ? -18.920 10.280 21.605 1.00 34.88 80 LYS A O 1
#

pLDDT: mean 78.17, std 15.35, range [34.88, 92.31]

Foldseek 3Di:
DQDWDWDWDDDPPDDTQIWTAHPVDRDIGSDPVVNVVVVVVVPPLPDWCADPVDRDTHSDPVVNVVVVVVVVVCPDDDDD

Secondary structure (DSSP, 8-state):
----EEEEE--TTSPPEEEEE-SSSS-EESSHHHHHHHHHTTS-----EE-SSSS-EESSHHHHHHHHHHHHHT-SS---

InterPro domains:
  IPR013087 Zinc finger C2H2-type [PF00096] (22-42)
  IPR013087 Zinc finger C2H2-type [PF00096] (49-71)
  IPR013087 Zinc finger C2H2-type [PS00028] (22-42)
  IPR013087 Zinc finger C2H2-type [PS00028] (51-71)
  IPR013087 Zinc finger C2H2-type [PS50157] (20-47)
  IPR013087 Zinc finger C2H2-type [PS50157] (49-76)
  IPR013087 Zinc finger C2H2-type [SM00355] (20-42)
  IPR013087 Zinc finger C2H2-type [SM00355] (49-71)
  IPR036236 Zinc finger C2H2 superfamily [SSF57667] (18-71)